Protein AF-A0A6J6WNL4-F1 (afdb_monomer_lite)

pLDDT: mean 89.31, std 10.08, range [50.16, 98.69]

Structure (mmCIF, N/CA/C/O backbone):
data_AF-A0A6J6WNL4-F1
#
_entry.id   AF-A0A6J6WNL4-F1
#
loop_
_atom_site.group_PDB
_atom_site.id
_atom_site.type_symbol
_atom_site.label_atom_id
_atom_site.label_alt_id
_atom_site.label_comp_id
_atom_site.label_asym_id
_atom_site.label_entity_id
_atom_site.label_seq_id
_atom_site.pdbx_PDB_ins_code
_atom_site.Cartn_x
_atom_site.Cartn_y
_atom_site.Cartn_z
_atom_site.occupancy
_atom_site.B_iso_or_equiv
_atom_site.auth_seq_id
_atom_site.auth_comp_id
_atom_site.auth_asym_id
_atom_site.auth_atom_id
_atom_site.pdbx_PDB_model_num
ATOM 1 N N . MET A 1 1 ? 7.242 19.656 -3.910 1.00 53.56 1 MET A N 1
ATOM 2 C CA . MET A 1 1 ? 7.107 18.343 -4.592 1.00 53.56 1 MET A CA 1
ATOM 3 C C . MET A 1 1 ? 8.304 17.460 -4.251 1.00 53.56 1 MET A C 1
ATOM 5 O O . MET A 1 1 ? 9.348 17.999 -3.907 1.00 53.56 1 MET A O 1
ATOM 9 N N . LEU A 1 2 ? 8.190 16.126 -4.309 1.00 57.59 2 LEU A N 1
ATOM 10 C CA . LEU A 1 2 ? 9.305 15.218 -3.958 1.00 57.59 2 LEU A CA 1
ATOM 11 C C . LEU A 1 2 ? 10.565 15.472 -4.812 1.00 57.59 2 LEU A C 1
ATOM 13 O O . LEU A 1 2 ? 11.676 15.374 -4.295 1.00 57.59 2 LEU A O 1
ATOM 17 N N . ALA A 1 3 ? 10.379 15.914 -6.062 1.00 52.88 3 ALA A N 1
ATOM 18 C CA . ALA A 1 3 ? 11.455 16.318 -6.970 1.00 52.88 3 ALA A CA 1
ATOM 19 C C . ALA A 1 3 ? 12.249 17.551 -6.502 1.00 52.88 3 ALA A C 1
ATOM 21 O O . ALA A 1 3 ? 13.446 17.667 -6.740 1.00 52.88 3 ALA A O 1
ATOM 22 N N . GLU A 1 4 ? 11.618 18.461 -5.760 1.00 50.16 4 GLU A N 1
ATOM 23 C CA . GLU A 1 4 ? 12.301 19.629 -5.181 1.00 50.16 4 GLU A CA 1
ATOM 24 C C . GLU A 1 4 ? 13.149 19.246 -3.958 1.00 50.16 4 GLU A C 1
ATOM 26 O O . GLU A 1 4 ? 13.992 20.024 -3.516 1.00 50.16 4 GLU A O 1
ATOM 31 N N . ARG A 1 5 ? 12.930 18.042 -3.410 1.00 51.50 5 ARG A N 1
ATOM 32 C CA . ARG A 1 5 ? 13.617 17.501 -2.231 1.00 51.50 5 ARG A CA 1
ATOM 33 C C . ARG A 1 5 ? 14.646 16.409 -2.573 1.00 51.50 5 ARG A C 1
ATOM 35 O O . ARG A 1 5 ? 15.297 15.943 -1.648 1.00 51.50 5 ARG A O 1
ATOM 42 N N . GLN A 1 6 ? 14.810 16.027 -3.849 1.00 57.84 6 GLN A N 1
ATOM 43 C CA . GLN A 1 6 ? 15.727 14.966 -4.325 1.00 57.84 6 GLN A CA 1
ATOM 44 C C . GLN A 1 6 ? 15.530 13.600 -3.637 1.00 57.84 6 GLN A C 1
ATOM 46 O O . GLN A 1 6 ? 16.488 12.890 -3.333 1.00 57.84 6 GLN A O 1
ATOM 51 N N . ILE A 1 7 ? 14.280 13.248 -3.336 1.00 62.28 7 ILE A N 1
ATOM 52 C CA . ILE A 1 7 ? 13.916 12.015 -2.619 1.00 62.28 7 ILE A CA 1
ATOM 53 C C . ILE A 1 7 ? 13.012 11.105 -3.459 1.00 62.28 7 ILE A C 1
ATOM 55 O O . ILE A 1 7 ? 12.231 10.325 -2.920 1.00 62.28 7 ILE A O 1
ATOM 59 N N . GLU A 1 8 ? 13.097 11.178 -4.789 1.00 67.75 8 GLU A N 1
ATOM 60 C CA . GLU A 1 8 ? 12.313 10.321 -5.687 1.00 67.75 8 GLU A CA 1
ATOM 61 C C . GLU A 1 8 ? 12.603 8.832 -5.461 1.00 67.75 8 GLU A C 1
ATOM 63 O O . GLU A 1 8 ? 11.682 8.016 -5.483 1.00 67.75 8 GLU A O 1
ATOM 68 N N . SER A 1 9 ? 13.861 8.494 -5.160 1.00 64.19 9 SER A N 1
ATOM 69 C CA . SER A 1 9 ? 14.302 7.145 -4.779 1.00 64.19 9 SER A CA 1
ATOM 70 C C . SER A 1 9 ? 13.872 6.726 -3.369 1.00 64.19 9 SER A C 1
ATOM 72 O O . SER A 1 9 ? 14.080 5.581 -2.983 1.00 64.19 9 SER A O 1
ATOM 74 N N . ARG A 1 10 ? 13.267 7.636 -2.596 1.00 71.44 10 ARG A N 1
ATOM 75 C CA . ARG A 1 10 ? 12.746 7.394 -1.244 1.00 71.44 10 ARG A CA 1
ATOM 76 C C . ARG A 1 10 ? 11.213 7.397 -1.203 1.00 71.44 10 ARG A C 1
ATOM 78 O O . ARG A 1 10 ? 10.625 7.467 -0.126 1.00 71.44 10 ARG A O 1
ATOM 85 N N . LYS A 1 11 ? 10.531 7.325 -2.351 1.00 72.12 11 LYS A N 1
ATOM 86 C CA . LYS A 1 11 ? 9.073 7.125 -2.384 1.00 72.12 11 LYS A CA 1
ATOM 87 C C . LYS A 1 11 ? 8.706 5.841 -1.635 1.00 72.12 11 LYS A C 1
ATOM 89 O O . LYS A 1 11 ? 9.238 4.780 -1.938 1.00 72.12 11 LYS A O 1
ATOM 94 N N . GLY A 1 12 ? 7.802 5.952 -0.662 1.00 73.31 12 GLY A N 1
ATOM 95 C CA . GLY A 1 12 ? 7.403 4.838 0.203 1.00 73.31 12 GLY A CA 1
ATOM 96 C C . GLY A 1 12 ? 8.031 4.881 1.597 1.00 73.31 12 GLY A C 1
ATOM 97 O O . GLY A 1 12 ? 7.437 4.334 2.523 1.00 73.31 12 GLY A O 1
ATOM 98 N N . PHE A 1 13 ? 9.147 5.589 1.778 1.00 79.19 13 PHE A N 1
ATOM 99 C CA . PHE A 1 13 ? 9.764 5.785 3.091 1.00 79.19 13 PHE A CA 1
ATOM 100 C C . PHE A 1 13 ? 9.033 6.866 3.901 1.00 79.19 13 PHE A C 1
ATOM 102 O O . PHE A 1 13 ? 8.409 7.746 3.291 1.00 79.19 13 PHE A O 1
ATOM 109 N N . PRO A 1 14 ? 9.103 6.857 5.246 1.00 77.75 14 PRO A N 1
ATOM 110 C CA . PRO A 1 14 ? 8.332 7.772 6.093 1.00 77.75 14 PRO A CA 1
ATOM 111 C C . PRO A 1 14 ? 8.474 9.257 5.728 1.00 77.75 14 PRO A C 1
ATOM 113 O O . PRO A 1 14 ? 7.488 9.987 5.669 1.00 77.75 14 PRO A O 1
ATOM 116 N N . GLU A 1 15 ? 9.678 9.715 5.380 1.00 77.38 15 GLU A N 1
ATOM 117 C CA . GLU A 1 15 ? 9.959 11.117 5.043 1.00 77.38 15 GLU A CA 1
ATOM 118 C C . GLU A 1 15 ? 9.342 11.601 3.717 1.00 77.38 15 GLU A C 1
ATOM 120 O O . GLU A 1 15 ? 9.368 12.807 3.420 1.00 77.38 15 GLU A O 1
ATOM 125 N N . SER A 1 16 ? 8.817 10.666 2.917 1.00 79.00 16 SER A N 1
ATOM 126 C CA . SER A 1 16 ? 8.089 10.950 1.678 1.00 79.00 16 SER A CA 1
ATOM 127 C C . SER A 1 16 ? 6.601 11.247 1.906 1.00 79.00 16 SER A C 1
ATOM 129 O O . SER A 1 16 ? 5.940 11.704 0.973 1.00 79.00 16 SER A O 1
ATOM 131 N N . TYR A 1 17 ? 6.092 11.067 3.133 1.00 80.44 17 TYR A N 1
ATOM 132 C CA . TYR A 1 17 ? 4.692 11.297 3.494 1.00 80.44 17 TYR A CA 1
ATOM 133 C C . TYR A 1 17 ? 4.498 12.575 4.313 1.00 80.44 17 TYR A C 1
ATOM 135 O O . TYR A 1 17 ? 5.328 12.951 5.141 1.00 80.44 17 TYR A O 1
ATOM 143 N N . ASP A 1 18 ? 3.351 13.223 4.110 1.00 84.25 18 ASP A N 1
ATOM 144 C CA . ASP A 1 18 ? 2.857 14.270 5.003 1.00 84.25 18 ASP A CA 1
ATOM 145 C C . ASP A 1 18 ? 2.077 13.623 6.154 1.00 84.25 18 ASP A C 1
ATOM 147 O O . ASP A 1 18 ? 0.856 13.466 6.105 1.00 84.25 18 ASP A O 1
ATOM 151 N N . VAL A 1 19 ? 2.817 13.200 7.181 1.00 85.69 19 VAL A N 1
ATOM 152 C CA . VAL A 1 19 ? 2.280 12.553 8.390 1.00 85.69 19 VAL A CA 1
ATOM 153 C C . VAL A 1 19 ? 1.170 13.386 9.037 1.00 85.69 19 VAL A C 1
ATOM 155 O O . VAL A 1 19 ? 0.137 12.844 9.426 1.00 85.69 19 VAL A O 1
ATOM 158 N N . ASN A 1 20 ? 1.344 14.709 9.102 1.00 87.44 20 ASN A N 1
ATOM 159 C CA . ASN A 1 20 ? 0.359 15.597 9.717 1.00 87.44 20 ASN A CA 1
ATOM 160 C C . ASN A 1 20 ? -0.953 15.604 8.928 1.00 87.44 20 ASN A C 1
ATOM 162 O O . ASN A 1 20 ? -2.026 15.603 9.528 1.00 87.44 20 ASN A O 1
ATOM 166 N N . ALA A 1 21 ? -0.882 15.589 7.594 1.00 89.12 21 ALA A N 1
ATOM 167 C CA . ALA A 1 21 ? -2.072 15.521 6.753 1.00 89.12 21 ALA A CA 1
ATOM 168 C C . ALA A 1 21 ? -2.822 14.187 6.902 1.00 89.12 21 ALA A C 1
ATOM 170 O O . ALA A 1 21 ? -4.052 14.188 6.895 1.00 89.12 21 ALA A O 1
ATOM 171 N N . VAL A 1 22 ? -2.104 13.068 7.057 1.00 90.38 22 VAL A N 1
ATOM 172 C CA . VAL A 1 22 ? -2.718 11.746 7.277 1.00 90.38 22 VAL A CA 1
ATOM 173 C C . VAL A 1 22 ? -3.442 11.705 8.619 1.00 90.38 22 VAL A C 1
ATOM 175 O O . VAL A 1 22 ? -4.628 11.385 8.652 1.00 90.38 22 VAL A O 1
ATOM 178 N N . VAL A 1 23 ? -2.771 12.092 9.707 1.00 90.38 23 VAL A N 1
ATOM 179 C CA . VAL A 1 23 ? -3.377 12.117 11.049 1.00 90.38 23 VAL A CA 1
ATOM 180 C C . VAL A 1 23 ? -4.591 13.045 11.083 1.00 90.38 23 VAL A C 1
ATOM 182 O O . VAL A 1 23 ? -5.660 12.636 11.524 1.00 90.38 23 VAL A O 1
ATOM 185 N N . ALA A 1 24 ? -4.475 14.256 10.525 1.00 91.12 24 ALA A N 1
ATOM 186 C CA . ALA A 1 24 ? -5.594 15.194 10.462 1.00 91.12 24 ALA A CA 1
ATOM 187 C C . ALA A 1 24 ? -6.792 14.638 9.673 1.00 91.12 24 ALA A C 1
ATOM 189 O O . ALA A 1 24 ? -7.938 14.910 10.027 1.00 91.12 24 ALA A O 1
ATOM 190 N N . PHE A 1 25 ? -6.548 13.860 8.614 1.00 92.50 25 PHE A N 1
ATOM 191 C CA . PHE A 1 25 ? -7.611 13.202 7.860 1.00 92.50 25 PHE A CA 1
ATOM 192 C C . PHE A 1 25 ? -8.302 12.102 8.677 1.00 92.50 25 PHE A C 1
ATOM 194 O O . PHE A 1 25 ? -9.532 12.066 8.713 1.00 92.50 25 PHE A O 1
ATOM 201 N N . ILE A 1 26 ? -7.536 11.245 9.360 1.00 91.81 26 ILE A N 1
ATOM 202 C CA . ILE A 1 26 ? -8.095 10.188 10.217 1.00 91.81 26 ILE A CA 1
ATOM 203 C C . ILE A 1 26 ? -8.923 10.808 11.347 1.00 91.81 26 ILE A C 1
ATOM 205 O O . ILE A 1 26 ? -10.063 10.405 11.573 1.00 91.81 26 ILE A O 1
ATOM 209 N N . ASP A 1 27 ? -8.400 11.843 12.003 1.00 90.50 27 ASP A N 1
ATOM 210 C CA . ASP A 1 27 ? -9.110 12.542 13.072 1.00 90.50 27 ASP A CA 1
ATOM 211 C C . ASP A 1 27 ? -10.386 13.234 12.556 1.00 90.50 27 ASP A C 1
ATOM 213 O O . ASP A 1 27 ? -11.409 13.229 13.241 1.00 90.50 27 ASP A O 1
ATOM 217 N N . ALA A 1 28 ? -10.378 13.797 11.341 1.00 92.06 28 ALA A N 1
ATOM 218 C CA . ALA A 1 28 ? -11.576 14.374 10.725 1.00 92.06 28 ALA A CA 1
ATOM 219 C C . ALA A 1 28 ? -12.670 13.317 10.489 1.00 92.06 28 ALA A C 1
ATOM 221 O O . ALA A 1 28 ? -13.830 13.556 10.830 1.00 92.06 28 ALA A O 1
ATOM 222 N N . LEU A 1 29 ? -12.302 12.129 9.988 1.00 91.94 29 LEU A N 1
ATOM 223 C CA . LEU A 1 29 ? -13.234 11.007 9.833 1.00 91.94 29 LEU A CA 1
ATOM 224 C C . LEU A 1 29 ? -13.826 10.576 11.179 1.00 91.94 29 LEU A C 1
ATOM 226 O O . LEU A 1 29 ? -15.042 10.448 11.307 1.00 91.94 29 LEU A O 1
ATOM 230 N N . ARG A 1 30 ? -12.983 10.409 12.206 1.00 88.62 30 ARG A N 1
ATOM 231 C CA . ARG A 1 30 ? -13.422 9.995 13.551 1.00 88.62 30 ARG A CA 1
ATOM 232 C C . ARG A 1 30 ? -14.355 11.007 14.214 1.00 88.62 30 ARG A C 1
ATOM 234 O O . ARG A 1 30 ? -15.197 10.625 15.022 1.00 88.62 30 ARG A O 1
ATOM 241 N N . ASN A 1 31 ? -14.224 12.284 13.865 1.00 91.19 31 ASN A N 1
ATOM 242 C CA . ASN A 1 31 ? -15.095 13.355 14.343 1.00 91.19 31 ASN A CA 1
ATOM 243 C C . ASN A 1 31 ? -16.379 13.526 13.507 1.00 91.19 31 ASN A C 1
ATOM 245 O O . ASN A 1 31 ? -17.185 14.403 13.822 1.00 91.19 31 ASN A O 1
ATOM 249 N N . GLY A 1 32 ? -16.587 12.703 12.474 1.00 91.06 32 GLY A N 1
ATOM 250 C CA . GLY A 1 32 ? -17.775 12.748 11.622 1.00 91.06 32 GLY A CA 1
ATOM 251 C C . GLY A 1 32 ? -17.816 13.955 10.683 1.00 91.06 32 GLY A C 1
ATOM 252 O O . GLY A 1 32 ? -18.895 14.476 10.411 1.00 91.06 32 GLY A O 1
ATOM 253 N N . ASP A 1 33 ? -16.660 14.439 10.220 1.00 92.81 33 ASP A N 1
ATOM 254 C CA . ASP A 1 33 ? -16.601 15.545 9.263 1.00 92.81 33 ASP A CA 1
ATOM 255 C C . ASP A 1 33 ? -17.050 15.096 7.860 1.00 92.81 33 ASP A C 1
ATOM 257 O O . ASP A 1 33 ? -16.332 14.395 7.141 1.00 92.81 33 ASP A O 1
ATOM 261 N N . ASP A 1 34 ? -18.225 15.566 7.431 1.00 91.62 34 ASP A N 1
ATOM 262 C CA . ASP A 1 34 ? -18.791 15.320 6.096 1.00 91.62 34 ASP A CA 1
ATOM 263 C C . ASP A 1 34 ? -17.920 15.850 4.937 1.00 91.62 34 ASP A C 1
ATOM 265 O O . ASP A 1 34 ? -18.155 15.510 3.773 1.00 91.62 34 ASP A O 1
ATOM 269 N N . TYR A 1 35 ? -16.896 16.656 5.228 1.00 92.00 35 TYR A N 1
ATOM 270 C CA . TYR A 1 35 ? -15.966 17.222 4.251 1.00 92.00 35 TYR A CA 1
ATOM 271 C C . TYR A 1 35 ? -14.544 16.661 4.362 1.00 92.00 35 TYR A C 1
ATOM 273 O O . TYR A 1 35 ? -13.643 17.140 3.658 1.00 92.00 35 TYR A O 1
ATOM 281 N N . ALA A 1 36 ? -14.332 15.621 5.180 1.00 91.50 36 ALA A N 1
ATOM 282 C CA . ALA A 1 36 ? -13.062 14.907 5.241 1.00 91.50 36 ALA A CA 1
ATOM 283 C C . ALA A 1 36 ? -12.630 14.489 3.826 1.00 91.50 36 ALA A C 1
ATOM 285 O O . ALA A 1 36 ? -13.367 13.823 3.089 1.00 91.50 36 ALA A O 1
ATOM 286 N N . SER A 1 37 ? -11.438 14.926 3.413 1.00 90.56 37 SER A N 1
ATOM 287 C CA . SER A 1 37 ? -10.964 14.758 2.039 1.00 90.56 37 SER A CA 1
ATOM 288 C C . SER A 1 37 ? -9.480 14.440 1.960 1.00 90.56 37 SER A C 1
ATOM 290 O O . SER A 1 37 ? -8.686 14.928 2.765 1.00 90.56 37 SER A O 1
ATOM 292 N N . VAL A 1 38 ? -9.098 13.699 0.922 1.00 90.12 38 VAL A N 1
ATOM 293 C CA . VAL A 1 38 ? -7.716 13.289 0.630 1.00 90.12 38 VAL A CA 1
ATOM 294 C C . VAL A 1 38 ? -7.260 13.815 -0.732 1.00 90.12 38 VAL A C 1
ATOM 296 O O . VAL A 1 38 ? -8.102 14.019 -1.613 1.00 90.12 38 VAL A O 1
ATOM 299 N N . PRO A 1 39 ? -5.954 14.060 -0.936 1.00 87.38 39 PRO A N 1
ATOM 300 C CA . PRO A 1 39 ? -5.420 14.343 -2.267 1.00 87.38 39 PRO A CA 1
ATOM 301 C C . PRO A 1 39 ? -5.613 13.145 -3.209 1.00 87.38 39 PRO A C 1
ATOM 303 O O . PRO A 1 39 ? -5.600 11.994 -2.774 1.00 87.38 39 PRO A O 1
ATOM 306 N N . VAL A 1 40 ? -5.769 13.410 -4.507 1.00 85.12 40 VAL A N 1
ATOM 307 C CA . VAL A 1 40 ? -5.827 12.359 -5.536 1.00 85.12 40 VAL A CA 1
ATOM 308 C C . VAL A 1 40 ? -4.412 12.041 -6.025 1.00 85.12 40 VAL A C 1
ATOM 310 O O . VAL A 1 40 ? -3.679 12.944 -6.421 1.00 85.12 40 VAL A O 1
ATOM 313 N N . TYR A 1 41 ? -4.024 10.763 -6.016 1.00 81.12 41 TYR A N 1
ATOM 314 C CA . TYR A 1 41 ? -2.756 10.289 -6.580 1.00 81.12 41 TYR A CA 1
ATOM 315 C C . TYR A 1 41 ? -2.985 9.639 -7.947 1.00 81.12 41 TYR A C 1
ATOM 317 O O . TYR A 1 41 ? -3.897 8.827 -8.105 1.00 81.12 41 TYR A O 1
ATOM 325 N N . SER A 1 42 ? -2.156 9.981 -8.932 1.00 77.94 42 SER A N 1
ATOM 326 C CA . SER A 1 42 ? -2.196 9.388 -10.268 1.00 77.94 42 SER A CA 1
ATOM 327 C C . SER A 1 42 ? -1.010 8.453 -10.457 1.00 77.94 42 SER A C 1
ATOM 329 O O . SER A 1 42 ? 0.137 8.894 -10.445 1.00 77.94 42 SER A O 1
ATOM 331 N N . HIS A 1 43 ? -1.277 7.166 -10.689 1.00 70.88 43 HIS A N 1
ATOM 332 C CA . HIS A 1 43 ? -0.229 6.206 -11.050 1.00 70.88 43 HIS A CA 1
ATOM 333 C C . HIS A 1 43 ? 0.338 6.451 -12.455 1.00 70.88 43 HIS A C 1
ATOM 335 O O . HIS A 1 43 ? 1.521 6.204 -12.663 1.00 70.88 43 HIS A O 1
ATOM 341 N N . THR A 1 44 ? -0.454 6.991 -13.390 1.00 71.75 44 THR A N 1
ATOM 342 C CA . THR A 1 44 ? 0.020 7.351 -14.738 1.00 71.75 44 THR A CA 1
ATOM 343 C C . THR A 1 44 ? 1.051 8.477 -14.678 1.00 71.75 44 THR A C 1
ATOM 345 O O . THR A 1 44 ? 2.119 8.372 -15.276 1.00 71.75 44 THR A O 1
ATOM 348 N N . ALA A 1 45 ? 0.753 9.532 -13.908 1.00 69.25 45 ALA A N 1
ATOM 349 C CA . ALA A 1 45 ? 1.654 10.670 -13.709 1.00 69.25 45 ALA A CA 1
ATOM 350 C C . ALA A 1 45 ? 2.707 10.422 -12.614 1.00 69.25 45 ALA A C 1
ATOM 352 O O . ALA A 1 45 ? 3.657 11.190 -12.477 1.00 69.25 45 ALA A O 1
ATOM 353 N N . TYR A 1 46 ? 2.528 9.359 -11.827 1.00 71.88 46 TYR A N 1
ATOM 354 C CA . TYR A 1 46 ? 3.337 9.004 -10.665 1.00 71.88 46 TYR A CA 1
ATOM 355 C C . TYR A 1 46 ? 3.471 10.144 -9.632 1.00 71.88 46 TYR A C 1
ATOM 357 O O . TYR A 1 46 ? 4.505 10.284 -8.964 1.00 71.88 46 TYR A O 1
ATOM 365 N N . ASP A 1 47 ? 2.415 10.948 -9.468 1.00 77.25 47 ASP A N 1
ATOM 366 C CA . ASP A 1 47 ? 2.387 12.130 -8.598 1.00 77.25 47 ASP A CA 1
ATOM 367 C C . ASP A 1 47 ? 0.971 12.468 -8.090 1.00 77.25 47 ASP A C 1
ATOM 369 O O . ASP A 1 47 ? -0.037 11.948 -8.581 1.00 77.25 47 ASP A O 1
ATOM 373 N N . VAL A 1 48 ? 0.900 13.354 -7.094 1.00 80.25 48 VAL A N 1
ATOM 374 C CA . VAL A 1 48 ? -0.353 13.948 -6.613 1.00 80.25 48 VAL A CA 1
ATOM 375 C C . VAL A 1 48 ? -0.898 14.914 -7.662 1.00 80.25 48 VAL A C 1
ATOM 377 O O . VAL A 1 48 ? -0.194 15.801 -8.143 1.00 80.25 48 VAL A O 1
ATOM 380 N N . VAL A 1 49 ? -2.181 14.781 -7.988 1.00 83.00 49 VAL A N 1
ATOM 381 C CA . VAL A 1 49 ? -2.850 15.659 -8.947 1.00 83.00 49 VAL A CA 1
ATOM 382 C C . VAL A 1 49 ? -3.155 16.999 -8.276 1.00 83.00 49 VAL A C 1
ATOM 384 O O . VAL A 1 49 ? -3.926 17.089 -7.319 1.00 83.00 49 VAL A O 1
ATOM 387 N N . ALA A 1 50 ? -2.506 18.059 -8.756 1.00 83.94 50 ALA A N 1
ATOM 388 C CA . ALA A 1 50 ? -2.578 19.376 -8.137 1.00 83.94 50 ALA A CA 1
ATOM 389 C C . ALA A 1 50 ? -4.015 19.926 -8.112 1.00 83.94 50 ALA A C 1
ATOM 391 O O . ALA A 1 50 ? -4.669 20.049 -9.143 1.00 83.94 50 ALA A O 1
ATOM 392 N N . GLY A 1 51 ? -4.483 20.303 -6.920 1.00 85.75 51 GLY A N 1
ATOM 393 C CA . GLY A 1 51 ? -5.812 20.888 -6.714 1.00 85.75 51 GLY A CA 1
ATOM 394 C C . GLY A 1 51 ? -6.962 19.878 -6.678 1.00 85.75 51 GLY A C 1
ATOM 395 O O . GLY A 1 51 ? -8.068 20.254 -6.294 1.00 85.75 51 GLY A O 1
ATOM 396 N N . GLU A 1 52 ? -6.715 18.607 -7.001 1.00 89.19 52 GLU A N 1
ATOM 397 C CA . GLU A 1 52 ? -7.735 17.567 -6.936 1.00 89.19 52 GLU A CA 1
ATOM 398 C C . GLU A 1 52 ? -7.765 16.904 -5.561 1.00 89.19 52 GLU A C 1
ATOM 400 O O . GLU A 1 52 ? -6.763 16.409 -5.034 1.00 89.19 52 GLU A O 1
ATOM 405 N N . ARG A 1 53 ? -8.960 16.885 -4.970 1.00 90.88 53 ARG A N 1
ATOM 406 C CA . ARG A 1 53 ? -9.241 16.196 -3.715 1.00 90.88 53 ARG A CA 1
ATOM 407 C C . ARG A 1 53 ? -10.477 15.337 -3.870 1.00 90.88 53 ARG A C 1
ATOM 409 O O . ARG A 1 53 ? -11.438 15.726 -4.533 1.00 90.88 53 ARG A O 1
ATOM 416 N N . ARG A 1 54 ? -10.474 14.197 -3.194 1.00 90.69 54 ARG A N 1
ATOM 417 C CA . ARG A 1 54 ? -11.639 13.332 -3.066 1.00 90.69 54 ARG A CA 1
ATOM 418 C C . ARG A 1 54 ? -12.241 13.514 -1.682 1.00 90.69 54 ARG A C 1
ATOM 420 O O . ARG A 1 54 ? -11.547 13.320 -0.689 1.00 90.69 54 ARG A O 1
ATOM 427 N N . ILE A 1 55 ? -13.519 13.880 -1.628 1.00 92.88 55 ILE A N 1
ATOM 428 C CA . ILE A 1 55 ? -14.292 13.895 -0.383 1.00 92.88 55 ILE A CA 1
ATOM 429 C C . ILE A 1 55 ? -14.702 12.456 -0.073 1.00 92.88 55 ILE A C 1
ATOM 431 O O . ILE A 1 55 ? -15.228 11.757 -0.941 1.00 92.88 55 ILE A O 1
ATOM 435 N N . ILE A 1 56 ? -14.417 12.021 1.149 1.00 91.12 56 ILE A N 1
ATOM 436 C CA . ILE A 1 56 ? -14.830 10.726 1.692 1.00 91.12 56 ILE A CA 1
ATOM 437 C C . ILE A 1 56 ? -16.087 10.903 2.553 1.00 91.12 56 ILE A C 1
ATOM 439 O O . ILE A 1 56 ? -16.994 10.079 2.468 1.00 91.12 56 ILE A O 1
ATOM 443 N N . GLY A 1 57 ? -16.175 12.013 3.294 1.00 88.00 57 GLY A N 1
ATOM 444 C CA . GLY A 1 57 ? -17.288 12.314 4.195 1.00 88.00 57 GLY A CA 1
ATOM 445 C C . GLY A 1 57 ? -17.252 11.473 5.468 1.00 88.00 57 GLY A C 1
ATOM 446 O O . GLY A 1 57 ? -16.170 11.112 5.922 1.00 88.00 57 GLY A O 1
ATOM 447 N N . SER A 1 58 ? -18.424 11.146 6.017 1.00 87.50 58 SER A N 1
ATOM 448 C CA . SER A 1 58 ? -18.589 10.355 7.245 1.00 87.50 58 SER A CA 1
ATOM 449 C C . SER A 1 58 ? -19.101 8.933 6.936 1.00 87.50 58 SER A C 1
ATOM 451 O O . SER A 1 58 ? -20.306 8.677 7.015 1.00 87.50 58 SER A O 1
ATOM 453 N N . PRO A 1 59 ? -18.237 8.003 6.480 1.00 91.44 59 PRO A N 1
ATOM 454 C CA . PRO A 1 59 ? -18.641 6.625 6.220 1.00 91.44 59 PRO A CA 1
ATOM 455 C C . PRO A 1 59 ? -18.784 5.826 7.522 1.00 91.44 59 PRO A C 1
ATOM 457 O O . PRO A 1 59 ? -18.046 6.052 8.476 1.00 91.44 59 PRO A O 1
ATOM 460 N N . ASP A 1 60 ? -19.651 4.807 7.521 1.00 91.75 60 ASP A N 1
ATOM 461 C CA . ASP A 1 60 ? -19.739 3.850 8.638 1.00 91.75 60 ASP A CA 1
ATOM 462 C C . ASP A 1 60 ? -18.432 3.056 8.822 1.00 91.75 60 ASP A C 1
ATOM 464 O O . ASP A 1 60 ? -18.063 2.693 9.935 1.00 91.75 60 ASP A O 1
ATOM 468 N N . VAL A 1 61 ? -17.741 2.762 7.712 1.00 93.19 61 VAL A N 1
ATOM 469 C CA . VAL A 1 61 ? -16.451 2.063 7.681 1.00 93.19 61 VAL A CA 1
ATOM 470 C C . VAL A 1 61 ? -15.543 2.728 6.654 1.00 93.19 61 VAL A C 1
ATOM 472 O O . VAL A 1 61 ? -15.918 2.884 5.489 1.00 93.19 61 VAL A O 1
ATOM 475 N N . CYS A 1 62 ? -14.323 3.068 7.065 1.00 92.69 62 CYS A N 1
ATOM 476 C CA . CYS A 1 62 ? -13.266 3.546 6.180 1.00 92.69 62 CYS A CA 1
ATOM 477 C C . CYS A 1 62 ? -12.090 2.564 6.200 1.00 92.69 62 CYS A C 1
ATOM 479 O O . CYS A 1 62 ? -11.590 2.221 7.267 1.00 92.69 62 CYS A O 1
ATOM 481 N N . ILE A 1 63 ? -11.646 2.118 5.022 1.00 94.00 63 ILE A N 1
ATOM 482 C CA . ILE A 1 63 ? -10.425 1.317 4.883 1.00 94.00 63 ILE A CA 1
ATOM 483 C C . ILE A 1 63 ? -9.298 2.258 4.477 1.00 94.00 63 ILE A C 1
ATOM 485 O O . ILE A 1 63 ? -9.372 2.905 3.431 1.00 94.00 63 ILE A O 1
ATOM 489 N N . ILE A 1 64 ? -8.256 2.304 5.301 1.00 92.12 64 ILE A N 1
ATOM 490 C CA . ILE A 1 64 ? -7.035 3.057 5.034 1.00 92.12 64 ILE A CA 1
ATOM 491 C C . ILE A 1 64 ? -5.949 2.047 4.694 1.00 92.12 64 ILE A C 1
ATOM 493 O O . ILE A 1 64 ? -5.577 1.226 5.529 1.00 92.12 64 ILE A O 1
ATOM 497 N N . GLU A 1 65 ? -5.453 2.096 3.462 1.00 93.38 65 GLU A N 1
ATOM 498 C CA . GLU A 1 65 ? -4.366 1.235 3.007 1.00 93.38 65 GLU A CA 1
ATOM 499 C C . GLU A 1 65 ? -3.068 2.017 2.790 1.00 93.38 65 GLU A C 1
ATOM 501 O O . GLU A 1 65 ? -3.068 3.195 2.427 1.00 93.38 65 GLU A O 1
ATOM 506 N N . GLY A 1 66 ? -1.941 1.341 2.995 1.00 91.69 66 GLY A N 1
ATOM 507 C CA . GLY A 1 66 ? -0.622 1.885 2.709 1.00 91.69 66 GLY A CA 1
ATOM 508 C C . GLY A 1 66 ? 0.472 1.161 3.477 1.00 91.69 66 GLY A C 1
ATOM 509 O O . GLY A 1 66 ? 0.257 0.677 4.585 1.00 91.69 66 GLY A O 1
ATOM 510 N N . VAL A 1 67 ? 1.679 1.139 2.913 1.00 91.12 67 VAL A N 1
ATOM 511 C CA . VAL A 1 67 ? 2.848 0.492 3.538 1.00 91.12 67 VAL A CA 1
ATOM 512 C C . VAL A 1 67 ? 3.241 1.108 4.887 1.00 91.12 67 VAL A C 1
ATOM 514 O O . VAL A 1 67 ? 3.887 0.451 5.691 1.00 91.12 67 VAL A O 1
ATOM 517 N N . ASN A 1 68 ? 2.806 2.344 5.151 1.00 89.50 68 ASN A N 1
ATOM 518 C CA . ASN A 1 68 ? 3.041 3.058 6.406 1.00 89.50 68 ASN A CA 1
ATOM 519 C C . ASN A 1 68 ? 1.787 3.140 7.293 1.00 89.50 68 ASN A C 1
ATOM 521 O O . ASN A 1 68 ? 1.811 3.845 8.293 1.00 89.50 68 ASN A O 1
ATOM 525 N N . ALA A 1 69 ? 0.684 2.460 6.950 1.00 92.12 69 ALA A N 1
ATOM 526 C CA . ALA A 1 69 ? -0.582 2.591 7.679 1.00 92.12 69 ALA A CA 1
ATOM 527 C C . ALA A 1 69 ? -0.449 2.217 9.166 1.00 92.12 69 ALA A C 1
ATOM 529 O O . ALA A 1 69 ? -0.996 2.904 10.026 1.00 92.12 69 ALA A O 1
ATOM 530 N N . LEU A 1 70 ? 0.347 1.189 9.478 1.00 93.62 70 LEU A N 1
ATOM 531 C CA . LEU A 1 70 ? 0.588 0.748 10.855 1.00 93.62 70 LEU A CA 1
ATOM 532 C C . LEU A 1 70 ? 1.414 1.733 11.691 1.00 93.62 70 LEU A C 1
ATOM 534 O O . LEU A 1 70 ? 1.386 1.656 12.912 1.00 93.62 70 LEU A O 1
ATOM 538 N N . GLN A 1 71 ? 2.084 2.709 11.071 1.00 89.75 71 GLN A N 1
ATOM 539 C CA . GLN A 1 71 ? 2.727 3.805 11.810 1.00 89.75 71 GLN A CA 1
ATOM 540 C C . GLN A 1 71 ? 1.695 4.762 12.432 1.00 89.75 71 GLN A C 1
ATOM 542 O O . GLN A 1 71 ? 2.050 5.596 13.259 1.00 89.75 71 GLN A O 1
ATOM 547 N N . PHE A 1 72 ? 0.421 4.638 12.044 1.00 91.12 72 PHE A N 1
ATOM 548 C CA . PHE A 1 72 ? -0.709 5.401 12.574 1.00 91.12 72 PHE A CA 1
ATOM 549 C C . PHE A 1 72 ? -1.709 4.509 13.320 1.00 91.12 72 PHE A C 1
ATOM 551 O O . PHE A 1 72 ? -2.852 4.922 13.505 1.00 91.12 72 PHE A O 1
ATOM 558 N N . ALA A 1 73 ? -1.305 3.299 13.731 1.00 91.88 73 ALA A N 1
ATOM 559 C CA . ALA A 1 73 ? -2.196 2.304 14.333 1.00 91.88 73 ALA A CA 1
ATOM 560 C C . ALA A 1 73 ? -2.995 2.844 15.534 1.00 91.88 73 ALA A C 1
ATOM 562 O O . ALA A 1 73 ? -4.182 2.560 15.630 1.00 91.88 73 ALA A O 1
ATOM 563 N N . ASP A 1 74 ? -2.407 3.713 16.366 1.00 90.69 74 ASP A N 1
ATOM 564 C CA . ASP A 1 74 ? -3.088 4.351 17.511 1.00 90.69 74 ASP A CA 1
ATOM 565 C C . ASP A 1 74 ? -4.325 5.188 17.118 1.00 90.69 74 ASP A C 1
ATOM 567 O O . ASP A 1 74 ? -5.196 5.474 17.946 1.00 90.69 74 ASP A O 1
ATOM 571 N N . HIS A 1 75 ? -4.419 5.601 15.851 1.00 90.75 75 HIS A N 1
ATOM 572 C CA . HIS A 1 75 ? -5.559 6.342 15.317 1.00 90.75 75 HIS A CA 1
ATOM 573 C C . HIS A 1 75 ? -6.602 5.440 14.638 1.00 90.75 75 HIS A C 1
ATOM 575 O O . HIS A 1 75 ? -7.664 5.950 14.275 1.00 90.75 75 HIS A O 1
ATOM 581 N N . LEU A 1 76 ? -6.334 4.141 14.479 1.00 92.38 76 LEU A N 1
ATOM 582 C CA . LEU A 1 76 ? -7.206 3.168 13.818 1.00 92.38 76 LEU A CA 1
ATOM 583 C C . LEU A 1 76 ? -8.002 2.352 14.846 1.00 92.38 76 LEU A C 1
ATOM 585 O O . LEU A 1 76 ? -7.543 2.116 15.958 1.00 92.38 76 LEU A O 1
ATOM 589 N N . ASP A 1 77 ? -9.195 1.897 14.460 1.00 94.81 77 ASP A N 1
ATOM 590 C CA . ASP A 1 77 ? -9.998 0.982 15.288 1.00 94.81 77 ASP A CA 1
ATOM 591 C C . ASP A 1 77 ? -9.604 -0.495 15.093 1.00 94.81 77 ASP A C 1
ATOM 593 O O . ASP A 1 77 ? -9.903 -1.333 15.942 1.00 94.81 77 ASP A O 1
ATOM 597 N N . LEU A 1 78 ? -8.975 -0.818 13.955 1.00 95.88 78 LEU A N 1
ATOM 598 C CA . LEU A 1 78 ? -8.442 -2.139 13.623 1.00 95.88 78 LEU A CA 1
ATOM 599 C C . LEU A 1 78 ? -7.243 -1.996 12.678 1.00 95.88 78 LEU A C 1
ATOM 601 O O . LEU A 1 78 ? -7.365 -1.429 11.588 1.00 95.88 78 LEU A O 1
ATOM 605 N N . ALA A 1 79 ? -6.108 -2.565 13.065 1.00 97.12 79 ALA A N 1
ATOM 606 C CA . ALA A 1 79 ? -4.861 -2.546 12.319 1.00 97.12 79 ALA A CA 1
ATOM 607 C C . ALA A 1 79 ? -4.540 -3.933 11.731 1.00 97.12 79 ALA A C 1
ATOM 609 O O . ALA A 1 79 ? -4.372 -4.914 12.457 1.00 97.12 79 ALA A O 1
ATOM 610 N N . ILE A 1 80 ? -4.440 -4.021 10.399 1.00 97.81 80 ILE A N 1
ATOM 611 C CA . ILE A 1 80 ? -4.174 -5.275 9.676 1.00 97.81 80 ILE A CA 1
ATOM 612 C C . ILE A 1 80 ? -2.813 -5.203 8.980 1.00 97.81 80 ILE A C 1
ATOM 614 O O . ILE A 1 80 ? -2.582 -4.311 8.163 1.00 97.81 80 ILE A O 1
ATOM 618 N N . TYR A 1 81 ? -1.943 -6.180 9.244 1.00 98.19 81 TYR A N 1
ATOM 619 C CA . TYR A 1 81 ? -0.704 -6.395 8.493 1.00 98.19 81 TYR A CA 1
ATOM 620 C C . TYR A 1 81 ? -0.865 -7.553 7.507 1.00 98.19 81 TYR A C 1
ATOM 622 O O . TYR A 1 81 ? -1.310 -8.640 7.882 1.00 98.19 81 TYR A O 1
ATOM 630 N N . LEU A 1 82 ? -0.484 -7.331 6.249 1.00 98.19 82 LEU A N 1
ATOM 631 C CA . LEU A 1 82 ? -0.378 -8.392 5.250 1.00 98.19 82 LEU A CA 1
ATOM 632 C C . LEU A 1 82 ? 1.088 -8.803 5.124 1.00 98.19 82 LEU A C 1
ATOM 634 O O . LEU A 1 82 ? 1.915 -8.001 4.698 1.00 98.19 82 LEU A O 1
ATOM 638 N N . ASP A 1 83 ? 1.372 -10.052 5.469 1.00 98.19 83 ASP A N 1
ATOM 639 C CA . ASP A 1 83 ? 2.705 -10.642 5.484 1.00 98.19 83 ASP A CA 1
ATOM 640 C C . ASP A 1 83 ? 2.864 -11.708 4.390 1.00 98.19 83 ASP A C 1
ATOM 642 O O . ASP A 1 83 ? 1.880 -12.312 3.948 1.00 98.19 83 ASP A O 1
ATOM 646 N N . ALA A 1 84 ? 4.098 -11.936 3.947 1.00 98.38 84 ALA A N 1
ATOM 647 C CA . ALA A 1 84 ? 4.473 -13.009 3.029 1.00 98.38 84 ALA A CA 1
ATOM 648 C C . ALA A 1 84 ? 5.993 -13.212 3.038 1.00 98.38 84 ALA A C 1
ATOM 650 O O . ALA A 1 84 ? 6.746 -12.298 3.379 1.00 98.38 84 ALA A O 1
ATOM 651 N N . ASP A 1 85 ? 6.449 -14.375 2.574 1.00 98.12 85 ASP A N 1
ATOM 652 C CA . ASP A 1 85 ? 7.877 -14.635 2.393 1.00 98.12 85 ASP A CA 1
ATOM 653 C C . ASP A 1 85 ? 8.511 -13.633 1.409 1.00 98.12 85 ASP A C 1
ATOM 655 O O . ASP A 1 85 ? 7.966 -13.329 0.345 1.00 98.12 85 ASP A O 1
ATOM 659 N N . GLU A 1 86 ? 9.717 -13.143 1.718 1.00 97.69 86 GLU A N 1
ATOM 660 C CA . GLU A 1 86 ? 10.404 -12.139 0.887 1.00 97.69 86 GLU A CA 1
ATOM 661 C C . GLU A 1 86 ? 10.623 -12.598 -0.564 1.00 97.69 86 GLU A C 1
ATOM 663 O O . GLU A 1 86 ? 10.581 -11.785 -1.491 1.00 97.69 86 GLU A O 1
ATOM 668 N N . ALA A 1 87 ? 10.833 -13.904 -0.764 1.00 97.31 87 ALA A N 1
ATOM 669 C CA . ALA A 1 87 ? 10.974 -14.513 -2.085 1.00 97.31 87 ALA A CA 1
ATOM 670 C C . ALA A 1 87 ? 9.681 -14.412 -2.915 1.00 97.31 87 ALA A C 1
ATOM 672 O O . ALA A 1 87 ? 9.739 -14.238 -4.135 1.00 97.31 87 ALA A O 1
ATOM 673 N N . ASP A 1 88 ? 8.523 -14.464 -2.259 1.00 98.31 88 ASP A N 1
ATOM 674 C CA . ASP A 1 88 ? 7.232 -14.274 -2.910 1.00 98.31 88 ASP A CA 1
ATOM 675 C C . ASP A 1 88 ? 6.991 -12.790 -3.198 1.00 98.31 88 ASP A C 1
ATOM 677 O O . ASP A 1 88 ? 6.584 -12.435 -4.305 1.00 98.31 88 ASP A O 1
ATOM 681 N N . LEU A 1 89 ? 7.338 -11.901 -2.259 1.00 97.94 89 LEU A N 1
ATOM 682 C CA . LEU A 1 89 ? 7.198 -10.452 -2.434 1.00 97.94 89 LEU A CA 1
ATOM 683 C C . LEU A 1 89 ? 7.966 -9.926 -3.656 1.00 97.94 89 LEU A C 1
ATOM 685 O O 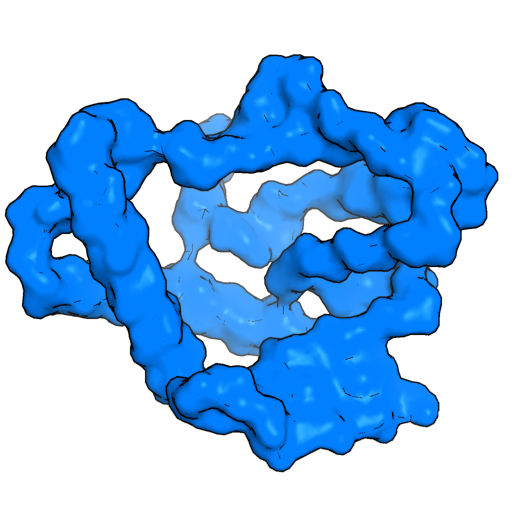. LEU A 1 89 ? 7.394 -9.188 -4.465 1.00 97.94 89 LEU A O 1
ATOM 689 N N . ILE A 1 90 ? 9.234 -10.321 -3.834 1.00 97.12 90 ILE A N 1
ATOM 690 C CA . ILE A 1 90 ? 10.025 -9.914 -5.008 1.00 97.12 90 ILE A CA 1
ATOM 691 C C . ILE A 1 90 ? 9.454 -10.485 -6.309 1.00 97.12 90 ILE A C 1
ATOM 693 O O . ILE A 1 90 ? 9.448 -9.798 -7.336 1.00 97.12 90 ILE A O 1
ATOM 697 N N . ASN A 1 91 ? 8.942 -11.717 -6.280 1.00 96.50 91 ASN A N 1
ATOM 698 C CA . ASN A 1 91 ? 8.344 -12.345 -7.450 1.00 96.50 91 ASN A CA 1
ATOM 699 C C . ASN A 1 91 ? 7.058 -11.616 -7.872 1.00 96.50 91 ASN A C 1
ATOM 701 O O . ASN A 1 91 ? 6.897 -11.249 -9.039 1.00 96.50 91 ASN A O 1
ATOM 705 N N . TRP A 1 92 ? 6.176 -11.319 -6.915 1.00 98.00 92 TRP A N 1
ATOM 706 C CA . TRP A 1 92 ? 4.957 -10.546 -7.156 1.00 98.00 92 TRP A CA 1
ATOM 707 C C . TRP A 1 92 ? 5.268 -9.131 -7.639 1.00 98.00 92 TRP A C 1
ATOM 709 O O . TRP A 1 92 ? 4.645 -8.652 -8.586 1.00 98.00 92 TRP A O 1
ATOM 719 N N . TYR A 1 93 ? 6.260 -8.470 -7.036 1.00 96.81 93 TYR A N 1
ATOM 720 C CA . TYR A 1 93 ? 6.713 -7.152 -7.473 1.00 96.81 93 TYR A CA 1
ATOM 721 C C . TYR A 1 93 ? 7.206 -7.173 -8.925 1.00 96.81 93 TYR A C 1
ATOM 723 O O . TYR A 1 93 ? 6.775 -6.343 -9.725 1.00 96.81 93 TYR A O 1
ATOM 731 N N . SER A 1 94 ? 8.069 -8.131 -9.272 1.00 95.44 94 SER A N 1
ATOM 732 C CA . SER A 1 94 ? 8.665 -8.249 -10.610 1.00 95.44 94 SER A CA 1
ATOM 733 C C . SER A 1 94 ? 7.628 -8.587 -11.680 1.00 95.44 94 SER A C 1
ATOM 735 O O . SER A 1 94 ? 7.661 -8.028 -12.780 1.00 95.44 94 S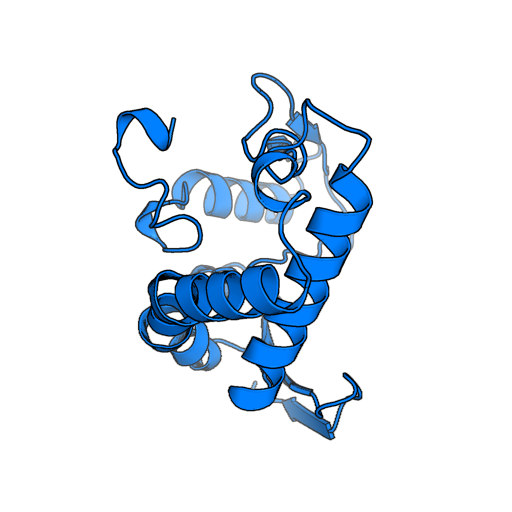ER A O 1
ATOM 737 N N . THR A 1 95 ? 6.675 -9.458 -11.339 1.00 95.12 95 THR A N 1
ATOM 738 C CA . THR A 1 95 ? 5.543 -9.808 -12.207 1.00 95.12 95 THR A CA 1
ATOM 739 C C . THR A 1 95 ? 4.688 -8.573 -12.474 1.00 95.12 95 THR A C 1
ATOM 741 O O . THR A 1 95 ? 4.525 -8.174 -13.625 1.00 95.12 95 THR A O 1
ATOM 744 N N . ARG A 1 96 ? 4.253 -7.880 -11.413 1.00 95.38 96 ARG A N 1
ATOM 745 C CA . ARG A 1 96 ? 3.449 -6.656 -11.526 1.00 95.38 96 ARG A CA 1
ATOM 746 C C . ARG A 1 96 ? 4.174 -5.552 -12.298 1.00 95.38 96 ARG A C 1
ATOM 748 O O . ARG A 1 96 ? 3.555 -4.851 -13.090 1.00 95.38 96 ARG A O 1
ATOM 755 N N . PHE A 1 97 ? 5.474 -5.364 -12.066 1.00 94.38 97 PHE A N 1
ATOM 756 C CA . PHE A 1 97 ? 6.273 -4.383 -12.805 1.00 94.38 97 PHE A CA 1
ATOM 757 C C . PHE A 1 97 ? 6.249 -4.663 -14.311 1.00 94.38 97 PHE A C 1
ATOM 759 O O . PHE A 1 97 ? 6.039 -3.741 -15.100 1.00 94.38 97 PHE A O 1
ATOM 766 N N . SER A 1 98 ? 6.409 -5.929 -14.702 1.00 92.75 98 SER A N 1
ATOM 767 C CA . SER A 1 98 ? 6.363 -6.334 -16.108 1.00 92.75 98 SER A CA 1
ATOM 768 C C . SER A 1 98 ? 4.982 -6.090 -16.720 1.00 92.75 98 SER A C 1
ATOM 770 O O . SER A 1 98 ? 4.901 -5.467 -17.774 1.00 92.75 98 SER A O 1
ATOM 772 N N . GLU A 1 99 ? 3.907 -6.468 -16.021 1.00 93.06 99 GLU A N 1
ATOM 773 C CA . GLU A 1 99 ? 2.526 -6.233 -16.472 1.00 93.06 99 GLU A CA 1
ATOM 774 C C . GLU A 1 99 ? 2.221 -4.739 -16.673 1.00 93.06 99 GLU A C 1
ATOM 776 O O . GLU A 1 99 ? 1.590 -4.352 -17.658 1.00 93.06 99 GLU A O 1
ATOM 781 N N . ILE A 1 100 ? 2.702 -3.876 -15.771 1.00 91.50 100 ILE A N 1
ATOM 782 C CA . ILE A 1 100 ? 2.545 -2.421 -15.898 1.00 91.50 100 ILE A CA 1
ATOM 783 C C . ILE A 1 100 ? 3.334 -1.888 -17.102 1.00 91.50 100 ILE A C 1
ATOM 785 O O . ILE A 1 100 ? 2.836 -1.026 -17.829 1.00 91.50 100 ILE A O 1
ATOM 789 N N . CYS A 1 101 ? 4.550 -2.389 -17.333 1.00 91.88 101 CYS A N 1
ATOM 790 C CA . CYS A 1 101 ? 5.345 -2.008 -18.499 1.00 91.88 101 CYS A CA 1
ATOM 791 C C . CYS A 1 101 ? 4.669 -2.438 -19.808 1.00 91.88 101 CYS A C 1
ATOM 793 O O . CYS A 1 101 ? 4.664 -1.661 -20.759 1.00 91.88 101 CYS A O 1
ATOM 795 N N . ASP A 1 102 ? 4.069 -3.630 -19.851 1.00 91.50 102 ASP A N 1
ATOM 796 C CA . ASP A 1 102 ? 3.311 -4.118 -21.010 1.00 91.50 102 ASP A CA 1
ATOM 797 C C . ASP A 1 102 ? 2.083 -3.253 -21.295 1.00 91.50 102 ASP A C 1
ATOM 799 O O . ASP A 1 102 ? 1.836 -2.873 -22.439 1.00 91.50 102 ASP A O 1
ATOM 803 N N . ALA A 1 103 ? 1.345 -2.867 -20.253 1.00 90.81 103 ALA A N 1
ATOM 804 C CA . ALA A 1 103 ? 0.194 -1.979 -20.391 1.00 90.81 103 ALA A CA 1
ATOM 805 C C . ALA A 1 103 ? 0.572 -0.561 -20.869 1.00 90.81 103 ALA A C 1
ATOM 807 O O . ALA A 1 103 ? -0.273 0.147 -21.414 1.00 90.81 103 ALA A O 1
ATOM 808 N N . ALA A 1 104 ? 1.826 -0.142 -20.677 1.00 90.62 104 ALA A N 1
ATOM 809 C CA . ALA A 1 104 ? 2.322 1.183 -21.041 1.00 90.62 104 ALA A CA 1
ATOM 810 C C . ALA A 1 104 ? 2.888 1.281 -22.471 1.00 90.62 104 ALA A C 1
ATOM 812 O O . ALA A 1 104 ? 3.274 2.376 -22.876 1.00 90.62 104 ALA A O 1
ATOM 813 N N . VAL A 1 105 ? 2.946 0.180 -23.233 1.00 87.81 105 VAL A N 1
ATOM 814 C CA . VAL A 1 105 ? 3.583 0.132 -24.569 1.00 87.81 105 VAL A CA 1
ATOM 815 C C . VAL A 1 105 ? 3.015 1.182 -25.531 1.00 87.81 105 VAL A C 1
ATOM 817 O O . VAL A 1 105 ? 3.777 1.839 -26.239 1.00 87.81 105 VAL A O 1
ATOM 820 N N . ASP A 1 106 ? 1.695 1.376 -25.525 1.00 87.69 106 ASP A N 1
ATOM 821 C CA . ASP A 1 106 ? 1.012 2.322 -26.420 1.00 87.69 106 ASP A CA 1
ATOM 822 C C . ASP A 1 106 ? 0.726 3.688 -25.768 1.00 87.69 106 ASP A C 1
ATOM 824 O O . ASP A 1 106 ? 0.124 4.564 -26.395 1.00 87.69 106 ASP A O 1
ATOM 828 N N . ASP A 1 107 ? 1.161 3.896 -24.521 1.00 86.38 107 ASP A N 1
ATOM 829 C CA . ASP A 1 107 ? 0.971 5.145 -23.786 1.00 86.38 107 ASP A CA 1
ATOM 830 C C . ASP A 1 107 ? 2.313 5.855 -23.531 1.00 86.38 107 ASP A C 1
ATOM 832 O O . ASP A 1 107 ? 2.936 5.663 -22.482 1.00 86.38 107 ASP A O 1
ATOM 836 N N . PRO A 1 108 ? 2.753 6.749 -24.437 1.00 84.50 108 PRO A N 1
ATOM 837 C CA . PRO A 1 108 ? 3.996 7.499 -24.265 1.00 84.50 108 PRO A CA 1
ATOM 838 C C . PRO A 1 108 ? 3.942 8.503 -23.103 1.00 84.50 108 PRO A C 1
ATOM 840 O O . PRO A 1 108 ? 4.966 9.095 -22.768 1.00 84.50 108 PRO A O 1
ATOM 843 N N . THR A 1 109 ? 2.768 8.742 -22.507 1.00 86.25 109 THR A N 1
ATOM 844 C CA . THR A 1 109 ? 2.626 9.623 -21.339 1.00 86.25 109 THR A CA 1
ATOM 845 C C . THR A 1 109 ? 2.806 8.886 -20.018 1.00 86.25 109 THR A C 1
ATOM 847 O O . THR A 1 109 ? 3.034 9.525 -18.991 1.00 86.25 109 THR A O 1
ATOM 850 N N . SER A 1 110 ? 2.756 7.553 -20.039 1.00 86.06 110 SER A N 1
ATOM 851 C CA . SER A 1 110 ? 2.985 6.724 -18.864 1.00 86.06 110 SER A CA 1
ATOM 852 C C . SER A 1 110 ? 4.417 6.882 -18.366 1.00 86.06 110 SER A C 1
ATOM 854 O O . SER A 1 110 ? 5.374 6.758 -19.137 1.00 86.06 110 SER A O 1
ATOM 856 N N . PHE A 1 111 ? 4.575 7.054 -17.051 1.00 83.31 111 PHE A N 1
ATOM 857 C CA . PHE A 1 111 ? 5.874 6.965 -16.379 1.00 83.31 111 PHE A CA 1
ATOM 858 C C . PHE A 1 111 ? 6.625 5.673 -16.745 1.00 83.31 111 PHE A C 1
ATOM 860 O O . PHE A 1 111 ? 7.849 5.678 -16.853 1.00 83.31 111 PHE A O 1
ATOM 867 N N . TYR A 1 112 ? 5.892 4.581 -16.992 1.00 88.44 112 TYR A N 1
ATOM 868 C CA . TYR A 1 112 ? 6.465 3.269 -17.283 1.00 88.44 112 TYR A CA 1
ATOM 869 C C . TYR A 1 112 ? 6.854 3.052 -18.750 1.00 88.44 112 TYR A C 1
ATOM 871 O O . TYR A 1 112 ? 7.535 2.073 -19.064 1.00 88.44 112 TYR A O 1
ATOM 879 N N . SER A 1 113 ? 6.475 3.970 -19.646 1.00 87.44 113 SER A N 1
ATOM 880 C CA . SER A 1 113 ? 6.751 3.868 -21.087 1.00 87.44 113 SER A CA 1
ATOM 881 C C . SER A 1 113 ? 8.241 3.681 -21.386 1.00 87.44 113 SER A C 1
ATOM 883 O O . SER A 1 113 ? 8.599 2.895 -22.262 1.00 87.44 113 SER A O 1
ATOM 885 N N . GLY A 1 114 ? 9.121 4.308 -20.595 1.00 88.06 114 GLY A N 1
ATOM 886 C CA . GLY A 1 114 ? 10.573 4.185 -20.729 1.00 88.06 114 GLY A CA 1
ATOM 887 C C . GLY A 1 114 ? 11.100 2.757 -20.558 1.00 88.06 114 GLY A C 1
ATOM 888 O O . GLY A 1 114 ? 12.097 2.413 -21.185 1.00 88.06 114 GLY A O 1
ATOM 889 N N . TRP A 1 115 ? 10.422 1.914 -19.770 1.00 89.69 115 TRP A N 1
ATOM 890 C CA . TRP A 1 115 ? 10.802 0.509 -19.572 1.00 89.69 115 TRP A CA 1
ATOM 891 C C . TRP A 1 115 ? 10.044 -0.463 -20.481 1.00 89.69 115 TRP A C 1
ATOM 893 O O . TRP A 1 115 ? 10.492 -1.590 -20.674 1.00 89.69 115 TRP A O 1
ATOM 903 N N . SER A 1 116 ? 8.926 -0.035 -21.075 1.00 89.25 116 SER A N 1
ATOM 904 C CA . SER A 1 116 ? 8.067 -0.879 -21.923 1.00 89.25 116 SER A CA 1
ATOM 905 C C . SER A 1 116 ? 8.779 -1.466 -23.151 1.00 89.25 116 SER A C 1
ATOM 907 O O . SER A 1 116 ? 8.415 -2.543 -23.613 1.00 89.25 116 SER A O 1
ATOM 909 N N . LEU A 1 117 ? 9.825 -0.792 -23.642 1.00 87.12 117 LEU A N 1
ATOM 910 C CA . LEU A 1 117 ? 10.582 -1.181 -24.837 1.00 87.12 117 LEU A CA 1
ATOM 911 C C . LEU A 1 117 ? 11.665 -2.238 -24.573 1.00 87.12 117 LEU A C 1
ATOM 913 O O . LEU A 1 117 ? 12.257 -2.752 -25.525 1.00 87.12 117 LEU A O 1
ATOM 917 N N . PHE A 1 118 ? 11.958 -2.542 -23.307 1.00 91.75 118 PHE A N 1
ATOM 918 C CA . PHE A 1 118 ? 12.981 -3.518 -22.947 1.00 91.75 118 PHE A CA 1
ATOM 919 C C . PHE A 1 118 ? 12.430 -4.953 -22.978 1.00 91.75 118 PHE A C 1
ATOM 921 O O . PHE A 1 118 ? 11.268 -5.169 -22.620 1.00 91.75 118 PHE A O 1
ATOM 928 N N . PRO A 1 119 ? 13.251 -5.954 -23.355 1.00 92.19 119 PRO A N 1
ATOM 929 C CA . PRO A 1 119 ? 12.876 -7.362 -23.254 1.00 92.19 119 PRO A CA 1
ATOM 930 C C . PRO A 1 119 ? 12.483 -7.759 -21.827 1.00 92.19 119 PRO A C 1
ATOM 932 O O . PRO A 1 119 ? 13.017 -7.227 -20.854 1.00 92.19 119 PRO A O 1
ATOM 935 N N . GLU A 1 120 ? 11.607 -8.756 -21.691 1.00 89.00 120 GLU A N 1
ATOM 936 C CA . GLU A 1 120 ? 11.121 -9.247 -20.392 1.00 89.00 120 GLU A CA 1
ATOM 937 C C . GLU A 1 120 ? 12.257 -9.590 -19.415 1.00 89.00 120 GLU A C 1
ATOM 939 O O . GLU A 1 120 ? 12.204 -9.202 -18.249 1.00 89.00 120 GLU A O 1
ATOM 944 N N . SER A 1 121 ? 13.316 -10.251 -19.895 1.00 90.75 121 SER A N 1
ATOM 945 C CA . SER A 1 121 ? 14.481 -10.595 -19.072 1.00 90.75 121 SER A CA 1
ATOM 946 C C . SER A 1 121 ? 15.177 -9.361 -18.498 1.00 90.75 121 SER A C 1
ATOM 948 O O . SER A 1 121 ? 15.519 -9.349 -17.320 1.00 90.75 121 SER A O 1
ATOM 950 N N . GLU A 1 122 ? 15.333 -8.304 -19.299 1.00 93.69 122 GLU A N 1
ATOM 951 C CA . GLU A 1 122 ? 15.955 -7.051 -18.858 1.00 93.69 122 GLU A CA 1
ATOM 952 C C . GLU A 1 122 ? 15.042 -6.296 -17.886 1.00 93.69 122 GLU A C 1
ATOM 954 O O . GLU A 1 122 ? 15.505 -5.795 -16.863 1.00 93.69 122 GLU A O 1
ATOM 959 N N . ARG A 1 123 ? 13.725 -6.276 -18.137 1.00 92.31 123 ARG A N 1
ATOM 960 C CA . ARG A 1 123 ? 12.757 -5.691 -17.192 1.00 92.31 123 ARG A CA 1
ATOM 961 C C . ARG A 1 123 ? 12.767 -6.413 -15.850 1.00 92.31 123 ARG A C 1
ATOM 963 O O . ARG A 1 123 ? 12.625 -5.759 -14.819 1.00 92.31 123 ARG A O 1
ATOM 970 N N . ARG A 1 124 ? 12.965 -7.734 -15.842 1.00 91.00 124 ARG A N 1
ATOM 971 C CA . ARG A 1 124 ? 13.068 -8.509 -14.603 1.00 91.00 124 ARG A CA 1
ATOM 972 C C . ARG A 1 124 ? 14.331 -8.167 -13.817 1.00 91.00 124 ARG A C 1
ATOM 974 O O . ARG A 1 124 ? 14.228 -7.919 -12.621 1.00 91.00 124 ARG A O 1
ATOM 981 N N . GLU A 1 125 ? 15.481 -8.056 -14.477 1.00 94.25 125 GLU A N 1
ATOM 982 C CA . GLU A 1 125 ? 16.725 -7.598 -13.835 1.00 94.25 125 GLU A CA 1
ATOM 983 C C . GLU A 1 125 ? 16.585 -6.177 -13.258 1.00 94.25 125 GLU A C 1
ATOM 985 O O . GLU A 1 125 ? 17.024 -5.900 -12.139 1.00 94.25 125 GLU A O 1
ATOM 990 N N . MET A 1 126 ? 15.914 -5.276 -13.983 1.00 93.75 126 MET A N 1
ATOM 991 C CA . MET A 1 126 ? 15.618 -3.926 -13.493 1.00 93.75 126 MET A CA 1
ATOM 992 C C . MET A 1 126 ? 14.685 -3.946 -12.278 1.00 93.75 126 MET A C 1
ATOM 994 O O . MET A 1 126 ? 14.951 -3.254 -11.296 1.00 93.75 126 MET A O 1
ATOM 998 N N . ALA A 1 127 ? 13.619 -4.750 -12.315 1.00 94.38 127 ALA A N 1
ATOM 999 C CA . ALA A 1 127 ? 12.699 -4.898 -11.193 1.00 94.38 127 ALA A CA 1
ATOM 1000 C C . ALA A 1 127 ? 13.419 -5.421 -9.943 1.00 94.38 127 ALA A C 1
ATOM 1002 O O . ALA A 1 127 ? 13.242 -4.868 -8.859 1.00 94.38 127 ALA A O 1
ATOM 1003 N N . GLU A 1 128 ? 14.286 -6.423 -10.087 1.00 95.06 128 GLU A N 1
ATOM 1004 C CA . GLU A 1 128 ? 15.112 -6.921 -8.984 1.00 95.06 128 GLU A CA 1
ATOM 1005 C C . GLU A 1 128 ? 16.033 -5.817 -8.440 1.00 95.06 128 GLU A C 1
ATOM 1007 O O . GLU A 1 128 ? 16.109 -5.613 -7.226 1.00 95.06 128 GLU A O 1
ATOM 1012 N N . SER A 1 129 ? 16.667 -5.030 -9.316 1.00 95.44 129 SER A N 1
ATOM 1013 C CA . SER A 1 129 ? 17.494 -3.891 -8.901 1.00 95.44 129 SER A CA 1
ATOM 1014 C C . SER A 1 129 ? 16.698 -2.837 -8.119 1.00 95.44 129 SER A C 1
ATOM 1016 O O . SER A 1 129 ? 17.166 -2.366 -7.080 1.00 95.44 129 SER A O 1
ATOM 1018 N N . PHE A 1 130 ? 15.483 -2.494 -8.556 1.00 94.00 130 PHE A N 1
ATOM 1019 C CA . PHE A 1 130 ? 14.611 -1.560 -7.836 1.00 94.00 130 PHE A CA 1
ATOM 1020 C C . PHE A 1 130 ? 14.107 -2.135 -6.516 1.00 94.00 130 PHE A C 1
ATOM 1022 O O . PHE A 1 130 ? 14.035 -1.417 -5.518 1.00 94.00 130 PHE A O 1
ATOM 1029 N N . TRP A 1 131 ? 13.776 -3.426 -6.482 1.00 96.19 131 TRP A N 1
ATOM 1030 C CA . TRP A 1 131 ? 13.390 -4.111 -5.258 1.00 96.19 131 TRP A CA 1
ATOM 1031 C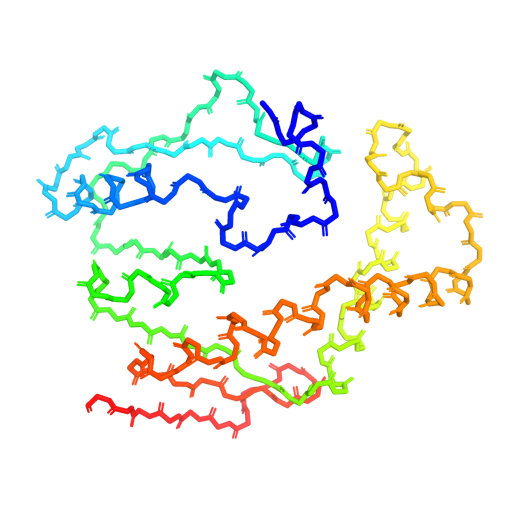 C . TRP A 1 131 ? 14.495 -4.003 -4.211 1.00 96.19 131 TRP A C 1
ATOM 1033 O O . TRP A 1 131 ? 14.268 -3.414 -3.157 1.00 96.19 131 TRP A O 1
ATOM 1043 N N . TYR A 1 132 ? 15.702 -4.473 -4.523 1.00 96.19 132 TYR A N 1
ATOM 1044 C CA . TYR A 1 132 ? 16.810 -4.476 -3.568 1.00 96.19 132 TYR A CA 1
ATOM 1045 C C . TYR A 1 132 ? 17.375 -3.083 -3.270 1.00 96.19 132 TYR A C 1
ATOM 1047 O O . TYR A 1 132 ? 17.909 -2.860 -2.188 1.00 96.19 132 TYR A O 1
ATOM 1055 N N . GLY A 1 133 ? 17.256 -2.135 -4.201 1.00 94.00 133 GLY A N 1
ATOM 1056 C CA . GLY A 1 133 ? 17.736 -0.767 -4.007 1.00 94.00 133 GLY A CA 1
ATOM 1057 C C . GLY A 1 133 ? 16.777 0.145 -3.237 1.00 94.00 133 GLY A C 1
ATOM 1058 O O . GLY A 1 133 ? 17.226 1.142 -2.674 1.00 94.00 133 GLY A O 1
ATOM 1059 N N . ILE A 1 134 ? 15.471 -0.152 -3.235 1.00 91.56 134 ILE A N 1
ATOM 1060 C CA . ILE A 1 134 ? 14.434 0.765 -2.730 1.00 91.56 134 ILE A CA 1
ATOM 1061 C C . ILE A 1 134 ? 13.455 0.042 -1.802 1.00 91.56 134 ILE A C 1
ATOM 1063 O O . ILE A 1 134 ? 13.354 0.378 -0.623 1.00 91.56 134 ILE A O 1
ATOM 1067 N N . ASN A 1 135 ? 12.720 -0.944 -2.322 1.00 93.94 135 ASN A N 1
ATOM 1068 C CA . ASN A 1 135 ? 11.574 -1.524 -1.615 1.00 93.94 135 ASN A CA 1
ATOM 1069 C C . ASN A 1 135 ? 11.991 -2.439 -0.461 1.00 93.94 135 ASN A C 1
ATOM 1071 O O . ASN A 1 135 ? 11.361 -2.418 0.590 1.00 93.94 135 ASN A O 1
ATOM 1075 N N . HIS A 1 136 ? 13.048 -3.225 -0.647 1.00 96.25 136 HIS A N 1
ATOM 1076 C CA . HIS A 1 136 ? 13.535 -4.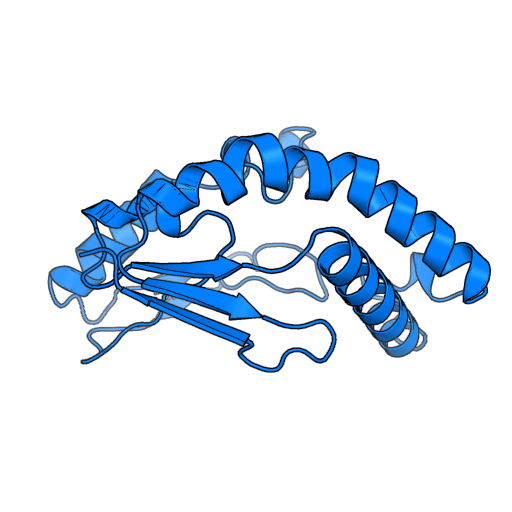187 0.335 1.00 96.25 136 HIS A CA 1
ATOM 1077 C C . HIS A 1 136 ? 14.151 -3.513 1.571 1.00 96.25 136 HIS A C 1
ATOM 1079 O O . HIS A 1 136 ? 13.734 -3.859 2.675 1.00 96.25 136 HIS A O 1
ATOM 1085 N N . PRO A 1 137 ? 15.012 -2.479 1.443 1.00 95.50 137 PRO A N 1
ATOM 1086 C CA . PRO A 1 137 ? 15.410 -1.677 2.597 1.00 95.50 137 PRO A CA 1
ATOM 1087 C C . PRO A 1 137 ? 14.211 -1.045 3.311 1.00 95.50 137 PRO A C 1
ATOM 1089 O O . PRO A 1 137 ? 14.136 -1.092 4.533 1.00 95.50 137 PRO A O 1
ATOM 1092 N N . ASN A 1 138 ? 13.229 -0.514 2.567 1.00 94.50 138 ASN A N 1
ATOM 1093 C CA . ASN A 1 138 ? 12.024 0.051 3.179 1.00 94.50 138 ASN A CA 1
ATOM 1094 C C . ASN A 1 138 ? 11.216 -1.007 3.952 1.00 94.50 138 ASN A C 1
ATOM 1096 O O . ASN A 1 138 ? 10.729 -0.745 5.053 1.00 94.50 138 ASN A O 1
ATOM 1100 N N . LEU A 1 139 ? 11.106 -2.216 3.389 1.00 96.06 139 LEU A N 1
ATOM 1101 C CA . LEU A 1 139 ? 10.452 -3.351 4.027 1.00 96.06 139 LEU A CA 1
ATOM 1102 C C . LEU A 1 139 ? 11.111 -3.676 5.364 1.00 96.06 139 LEU A C 1
ATOM 1104 O O . LEU A 1 139 ? 10.428 -3.686 6.382 1.00 96.06 139 LEU A O 1
ATOM 1108 N N . LEU A 1 140 ? 12.422 -3.907 5.366 1.00 96.44 140 LEU A N 1
ATOM 1109 C CA . LEU A 1 140 ? 13.139 -4.348 6.559 1.00 96.44 140 LEU A CA 1
ATOM 1110 C C . LEU A 1 140 ? 13.250 -3.261 7.630 1.00 96.44 140 LEU A C 1
ATOM 1112 O O . LEU A 1 140 ? 13.158 -3.563 8.818 1.00 96.44 140 LEU A O 1
ATOM 1116 N N . GLU A 1 141 ? 13.466 -2.011 7.227 1.00 95.19 141 GLU A N 1
ATOM 1117 C CA . GLU A 1 141 ? 13.753 -0.924 8.165 1.00 95.19 141 GLU A CA 1
ATOM 1118 C C . GLU A 1 141 ? 12.489 -0.262 8.727 1.00 95.19 141 GLU A C 1
ATOM 1120 O O . GLU A 1 141 ? 12.524 0.229 9.854 1.00 95.19 141 GLU A O 1
ATOM 1125 N N . TYR A 1 142 ? 11.382 -0.239 7.973 1.00 93.81 142 TYR A N 1
ATOM 1126 C CA . TYR A 1 142 ? 10.212 0.577 8.326 1.00 93.81 142 TYR A CA 1
ATOM 1127 C C . TYR A 1 142 ? 8.881 -0.177 8.300 1.00 93.81 142 TYR A C 1
ATOM 1129 O O . TYR A 1 142 ? 8.040 0.058 9.166 1.00 93.81 142 TYR A O 1
ATOM 1137 N N . ILE A 1 143 ? 8.662 -1.072 7.331 1.00 95.75 143 ILE A N 1
ATOM 1138 C CA . ILE A 1 143 ? 7.352 -1.720 7.152 1.00 95.75 143 ILE A CA 1
ATOM 1139 C C . ILE A 1 143 ? 7.221 -2.952 8.055 1.00 95.75 143 ILE A C 1
ATOM 1141 O O . ILE A 1 143 ? 6.300 -3.020 8.863 1.00 95.75 143 ILE A O 1
ATOM 1145 N N . ALA A 1 144 ? 8.132 -3.919 7.951 1.00 96.81 144 ALA A N 1
ATOM 1146 C CA . ALA A 1 144 ? 8.079 -5.162 8.719 1.00 96.81 144 ALA A CA 1
ATOM 1147 C C . ALA A 1 144 ? 8.136 -4.936 10.243 1.00 96.81 144 ALA A C 1
ATOM 1149 O O . ALA A 1 144 ? 7.336 -5.555 10.944 1.00 96.81 144 ALA A O 1
ATOM 1150 N N . PRO A 1 145 ? 8.966 -4.015 10.782 1.00 96.75 145 PRO A N 1
ATOM 1151 C CA . PRO A 1 145 ? 8.938 -3.703 12.211 1.00 96.75 145 PRO A CA 1
ATOM 1152 C C . PRO A 1 145 ? 7.575 -3.184 12.686 1.00 96.75 145 PRO A C 1
ATOM 1154 O O . PRO A 1 145 ? 7.122 -3.564 13.760 1.00 96.75 145 PRO A O 1
ATOM 1157 N N . SER A 1 146 ? 6.869 -2.402 11.857 1.00 96.19 146 SER A N 1
ATOM 1158 C CA . SER A 1 146 ? 5.557 -1.842 12.218 1.00 96.19 146 SER A CA 1
ATOM 1159 C C . SER A 1 146 ? 4.455 -2.894 12.401 1.00 96.19 146 SER A C 1
ATOM 1161 O O . SER A 1 146 ? 3.407 -2.584 12.965 1.00 96.19 146 SER A O 1
ATOM 1163 N N . ALA A 1 147 ? 4.692 -4.149 11.995 1.00 96.06 147 ALA A N 1
ATOM 1164 C CA . ALA A 1 147 ? 3.783 -5.266 12.244 1.00 96.06 147 ALA A CA 1
ATOM 1165 C C . ALA A 1 147 ? 3.563 -5.543 13.744 1.00 96.06 147 ALA A C 1
ATOM 1167 O O . ALA A 1 147 ? 2.603 -6.228 14.102 1.00 96.06 147 ALA A O 1
ATOM 1168 N N . GLU A 1 148 ? 4.421 -5.018 14.629 1.00 95.88 148 GLU A N 1
ATOM 1169 C CA . GLU A 1 148 ? 4.203 -5.056 16.081 1.00 95.88 148 GLU A CA 1
ATOM 1170 C C . GLU A 1 148 ? 2.939 -4.299 16.521 1.00 95.88 148 GLU A C 1
ATOM 1172 O O . GLU A 1 148 ? 2.369 -4.621 17.559 1.00 95.88 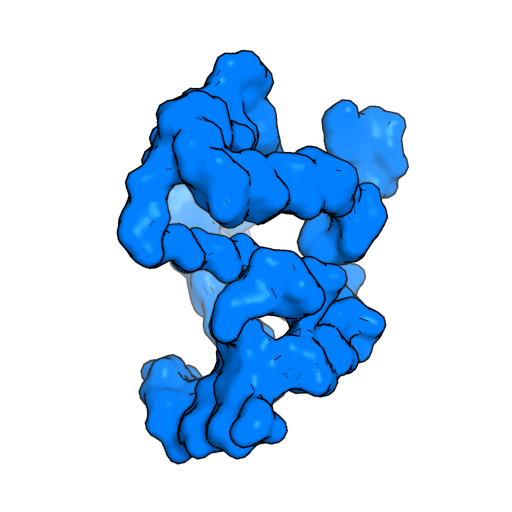148 GLU A O 1
ATOM 1177 N N . HIS A 1 149 ? 2.475 -3.339 15.714 1.00 96.44 149 HIS A N 1
ATOM 1178 C CA . HIS A 1 149 ? 1.280 -2.536 15.979 1.00 96.44 149 HIS A CA 1
ATOM 1179 C C . HIS A 1 149 ? -0.004 -3.117 15.364 1.00 96.44 149 HIS A C 1
ATOM 1181 O O . HIS A 1 149 ? -1.049 -2.474 15.416 1.00 96.44 149 HIS A O 1
ATOM 1187 N N . ALA A 1 150 ? 0.058 -4.290 14.730 1.00 97.31 150 ALA A N 1
ATOM 1188 C CA . ALA A 1 150 ? -1.105 -4.901 14.096 1.00 97.31 150 ALA A CA 1
ATOM 1189 C C . ALA A 1 150 ? -1.941 -5.718 15.091 1.00 97.31 150 ALA A C 1
ATOM 1191 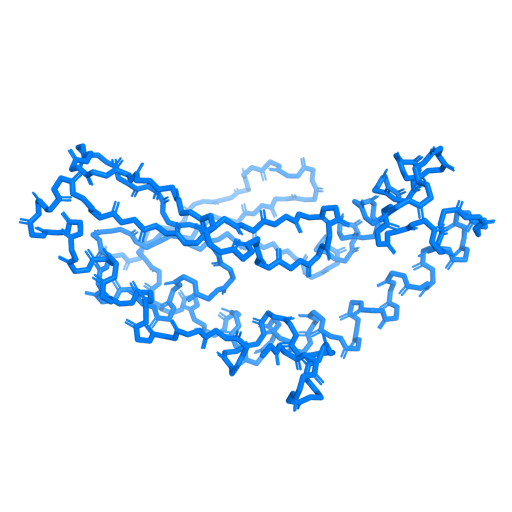O O . ALA A 1 150 ? -1.411 -6.580 15.793 1.00 97.31 150 ALA A O 1
ATOM 1192 N N . ASP A 1 151 ? -3.260 -5.526 15.060 1.00 97.94 151 ASP A N 1
ATOM 1193 C CA . ASP A 1 151 ? -4.230 -6.368 15.768 1.00 97.94 151 ASP A CA 1
ATOM 1194 C C . ASP A 1 151 ? -4.404 -7.725 15.078 1.00 97.94 151 ASP A C 1
ATOM 1196 O O . ASP A 1 151 ? -4.692 -8.735 15.722 1.00 97.94 151 ASP A O 1
ATOM 1200 N N . LEU A 1 152 ? -4.242 -7.756 13.751 1.00 98.00 152 LEU A N 1
ATOM 1201 C CA . LEU A 1 152 ? -4.385 -8.954 12.936 1.00 98.00 152 LEU A CA 1
ATOM 1202 C C . LEU A 1 152 ? -3.278 -9.034 11.884 1.00 98.00 152 LEU A C 1
ATOM 1204 O O . LEU A 1 152 ? -3.026 -8.084 11.143 1.00 98.00 152 LEU A O 1
ATOM 1208 N N . VAL A 1 153 ? -2.654 -10.205 11.780 1.00 98.31 153 VAL A N 1
ATOM 1209 C CA . VAL A 1 153 ? -1.659 -10.509 10.749 1.00 98.31 153 VAL A CA 1
ATOM 1210 C C . VAL A 1 153 ? -2.181 -11.602 9.834 1.00 98.31 153 VAL A C 1
ATOM 1212 O O . VAL A 1 153 ? -2.514 -12.700 10.280 1.00 98.31 153 VAL A O 1
ATOM 1215 N N . VAL A 1 154 ? -2.260 -11.297 8.540 1.00 98.50 154 VAL A N 1
ATOM 1216 C CA . VAL A 1 154 ? -2.605 -12.257 7.486 1.00 98.50 154 VAL A CA 1
ATOM 1217 C C . VAL A 1 154 ? -1.330 -12.651 6.769 1.00 98.50 154 VAL A C 1
ATOM 1219 O O . VAL A 1 154 ? -0.741 -11.820 6.083 1.00 98.50 154 VAL A O 1
ATOM 1222 N N . HIS A 1 155 ? -0.936 -13.915 6.870 1.00 98.56 155 HIS A N 1
ATOM 1223 C CA . HIS A 1 155 ? 0.198 -14.428 6.111 1.00 98.56 155 HIS A CA 1
ATOM 1224 C C . HIS A 1 155 ? -0.290 -15.054 4.802 1.00 98.56 155 HIS A C 1
ATOM 1226 O O . HIS A 1 155 ? -1.185 -15.910 4.795 1.00 98.56 155 HIS A O 1
ATOM 1232 N N . LYS A 1 156 ? 0.283 -14.618 3.681 1.00 98.69 156 LYS A N 1
ATOM 1233 C CA . LYS A 1 156 ? -0.051 -15.089 2.336 1.00 98.69 156 LYS A CA 1
ATOM 1234 C C . LYS A 1 156 ? 0.957 -16.133 1.865 1.00 98.69 156 LYS A C 1
ATOM 1236 O O . LYS A 1 156 ? 2.155 -15.947 2.027 1.00 98.69 156 LYS A O 1
ATOM 1241 N N . ALA A 1 157 ? 0.464 -17.194 1.233 1.00 98.38 157 ALA A N 1
ATOM 1242 C CA . ALA A 1 157 ? 1.295 -18.143 0.495 1.00 98.38 157 ALA A CA 1
ATOM 1243 C C . ALA A 1 157 ? 1.673 -17.591 -0.889 1.00 98.38 157 ALA A C 1
ATOM 1245 O O . ALA A 1 157 ? 1.065 -16.627 -1.362 1.00 98.38 157 ALA A O 1
ATOM 1246 N N . HIS A 1 158 ? 2.606 -18.267 -1.568 1.00 97.69 158 HIS A N 1
ATOM 1247 C CA . HIS A 1 158 ? 3.152 -17.887 -2.878 1.00 97.69 158 HIS A CA 1
ATOM 1248 C C . HIS A 1 158 ? 2.106 -17.584 -3.970 1.00 97.69 158 HIS A C 1
ATOM 1250 O O . HIS A 1 158 ? 2.368 -16.814 -4.895 1.00 97.69 158 HIS A O 1
ATOM 1256 N N . ASP A 1 159 ? 0.926 -18.204 -3.901 1.00 97.44 159 ASP A N 1
ATOM 1257 C CA . ASP A 1 159 ? -0.183 -18.060 -4.853 1.00 97.44 159 ASP A CA 1
ATOM 1258 C C . ASP A 1 159 ? -1.197 -16.982 -4.431 1.00 97.44 159 ASP A C 1
ATOM 1260 O O . ASP A 1 159 ? -2.306 -16.915 -4.959 1.00 97.44 159 ASP A O 1
ATOM 1264 N N . HIS A 1 160 ? -0.811 -16.139 -3.470 1.00 98.00 160 HIS A N 1
ATOM 1265 C CA . HIS A 1 160 ? -1.628 -15.137 -2.793 1.00 98.00 160 HIS A CA 1
ATOM 1266 C C . HIS A 1 160 ? -2.777 -15.678 -1.936 1.00 98.00 160 HIS A C 1
ATOM 1268 O O . HIS A 1 160 ? -3.521 -14.863 -1.375 1.00 98.00 160 HIS A O 1
ATOM 1274 N N . SER A 1 161 ? -2.934 -16.997 -1.796 1.00 98.44 161 SER A N 1
ATOM 1275 C CA . SER A 1 161 ? -3.901 -17.555 -0.854 1.00 98.44 161 SER A CA 1
ATOM 1276 C C . SER A 1 161 ? -3.520 -17.208 0.588 1.00 98.44 161 SER A C 1
ATOM 1278 O O . SER A 1 161 ? -2.361 -16.936 0.903 1.00 98.44 161 SER A O 1
ATOM 1280 N N . ILE A 1 162 ? -4.512 -17.175 1.478 1.00 98.56 162 ILE A N 1
ATOM 1281 C CA . ILE A 1 162 ? -4.274 -16.949 2.905 1.00 98.56 162 ILE A CA 1
ATOM 1282 C C . ILE A 1 162 ? -3.774 -18.260 3.508 1.00 98.56 162 ILE A C 1
ATOM 1284 O O . ILE A 1 162 ? -4.526 -19.232 3.587 1.00 98.56 162 ILE A O 1
ATOM 1288 N N . ALA A 1 163 ? -2.515 -18.276 3.937 1.00 98.25 163 ALA A N 1
ATOM 1289 C CA . ALA A 1 163 ? -1.900 -19.425 4.589 1.00 98.25 163 ALA A CA 1
ATOM 1290 C C . ALA A 1 163 ? -2.292 -19.500 6.069 1.00 98.25 163 ALA A C 1
ATOM 1292 O O . ALA A 1 163 ? -2.589 -20.575 6.591 1.00 98.25 163 ALA A O 1
ATOM 1293 N N . SER A 1 164 ? -2.310 -18.352 6.748 1.00 98.31 164 SER A N 1
ATOM 1294 C CA . SER A 1 164 ? -2.714 -18.247 8.146 1.00 98.31 164 SER A CA 1
ATOM 1295 C C . SER A 1 164 ? -3.233 -16.850 8.479 1.00 98.31 164 SER A C 1
ATOM 1297 O O . SER A 1 164 ? -2.983 -15.873 7.770 1.00 98.31 164 SER A O 1
ATOM 1299 N N . VAL A 1 165 ? -3.985 -16.778 9.575 1.00 98.25 165 VAL A N 1
ATOM 1300 C CA . VAL A 1 165 ? -4.433 -15.529 10.187 1.00 98.25 165 VAL A CA 1
ATOM 1301 C C . VAL A 1 165 ? -4.132 -15.617 11.675 1.00 98.25 165 VAL A C 1
ATOM 1303 O O . VAL A 1 165 ? -4.531 -16.581 12.331 1.00 98.25 165 VAL A O 1
ATOM 1306 N N . GLU A 1 166 ? -3.433 -14.620 12.197 1.00 97.81 166 GLU A N 1
ATOM 1307 C CA . GLU A 1 166 ? -3.114 -14.472 13.612 1.00 97.81 166 GLU A CA 1
ATOM 1308 C C . GLU A 1 166 ? -3.832 -13.236 14.157 1.00 97.81 166 GLU A C 1
ATOM 1310 O O . GLU A 1 166 ? -3.662 -12.137 13.636 1.00 97.81 166 GLU A O 1
ATOM 1315 N N . TRP A 1 167 ? -4.629 -13.417 15.209 1.00 97.25 167 TRP A N 1
ATOM 1316 C CA . TRP A 1 167 ? -5.193 -12.319 15.990 1.00 97.25 167 TRP A CA 1
ATOM 1317 C C . TRP A 1 167 ? -4.280 -12.049 17.191 1.00 97.25 167 TRP A C 1
ATOM 1319 O O . TRP A 1 167 ? -4.012 -12.972 17.962 1.00 97.25 167 TRP A O 1
ATOM 1329 N N . ARG A 1 168 ? -3.790 -10.813 17.329 1.00 92.19 168 ARG A N 1
ATOM 1330 C CA . ARG A 1 168 ? -2.792 -10.390 18.329 1.00 92.19 168 ARG A CA 1
ATOM 1331 C C . ARG A 1 168 ? -3.362 -9.527 19.458 1.00 92.19 168 ARG A C 1
ATOM 1333 O O . ARG A 1 168 ? -2.690 -9.405 20.482 1.00 92.19 168 ARG A O 1
ATOM 1340 N N . ALA A 1 169 ? -4.556 -8.956 19.273 1.00 69.19 169 ALA A N 1
ATOM 1341 C CA . ALA A 1 169 ? -5.210 -8.081 20.252 1.00 69.19 169 ALA A CA 1
ATOM 1342 C C . ALA A 1 169 ? -5.794 -8.831 21.459 1.00 69.19 169 ALA A C 1
ATOM 1344 O O . ALA A 1 169 ? -6.415 -9.903 21.255 1.00 69.19 169 ALA A O 1
#

Radius of gyration: 17.82 Å; chains: 1; bounding box: 38×40×47 Å

Secondary structure (DSSP, 8-state):
-GGGGT-GGGTTSGGGS-HHHHHHHHHHHHTT-TT-EEEEEETTTTEEEEEEEEE--S-S------TTGGGGGGG-SS-EEEEE-HHHHHHHHHHHHHHHHHHTTT-TTSTTHHHHTS-HHHHHHHHHHHIIIIIHHHIIIIITGGGGG-SEEEEEPTTS-EEEEEE--

Sequence (169 aa):
MLAERQIESRKGFPESYDVNAVVAFIDALRNGDDYASVPVYSHTAYDVVAGERRIIGSPDVCIIEGVNALQFADHLDLAIYLDADEADLINWYSTRFSEICDAAVDDPTSFYSGWSLFPESERREMAESFWYGINHPNLLEYIAPSAEHADLVVHKAHDHSIASVEWRA

InterPro domains:
  IPR006083 Phosphoribulokinase/uridine kinase [PF00485] (14-86)
  IPR027417 P-loop containing nucleoside triphosphate hydrolase [G3DSA:3.40.50.300] (1-169)
  IPR027417 P-loop containing nucleoside triphosphate hydrolase [SSF52540] (8-163)

Foldseek 3Di:
DVVVVVCPLAVQAPVNDPPVLVLVLLVCLVVQAQQRKDFDADQQQRGTDPPDIDGPGHDPDDDDDGLQVLVCLVSDPAFEAEAEDPVLVLVVQLVVLQVVLCVCCPPPSGPSVVVVPDDSVVSSVVSVVSCVSGVVCCCVPRRVVSCVSHQKYFYAYSVRHGPDIDGDD

Organism: NCBI:txid449393